Protein AF-A0ABC9VFI8-F1 (afdb_monomer)

InterPro domains:
  IPR013830 SGNH hydrolase-type esterase domain [PF13472] (9-137)
  IPR036514 SGNH hydrolase superfamily [G3DSA:3.40.50.1110] (2-140)

pLDDT: mean 89.26, std 15.14, range [36.94, 98.5]

Mean predicted aligned error: 5.69 Å

Organism: NCBI:txid1295642

Solvent-accessible surface area (backbone atoms only — not comparable to full-atom values): 7826 Å² total; per-residue (Å²): 129,87,81,73,42,26,35,39,32,37,29,14,31,60,39,53,22,65,90,36,96,41,72,68,64,6,63,50,44,43,53,47,62,75,66,54,86,56,88,86,39,46,78,47,78,56,28,36,69,83,37,30,36,66,56,51,44,57,55,60,69,39,65,70,54,42,60,52,47,51,66,32,43,34,35,40,38,33,58,39,58,44,50,52,50,52,42,57,76,66,65,51,52,74,68,53,47,52,50,50,53,52,50,48,51,51,34,50,51,50,43,52,48,54,47,40,73,56,26,76,81,41,46,76,44,81,43,72,68,76,77,90,66,67,92,80,68,71,92,120

Sequence (140 aa):
MENRVFYIALGDSLTAGVGASTHERSFAASFFQSIKQTKECQYMNFGKPGRSSGELLQFLTDSEIRDLLKRATHITITIGRIDLIRAYQNNVNLLGYISTIQTLKQNLTHILHNITETNPNTHIFLMGLYNPGTPDHKLS

Structure (mmCIF, N/CA/C/O backbone):
data_AF-A0ABC9VFI8-F1
#
_entry.id   AF-A0ABC9VFI8-F1
#
loop_
_atom_site.group_PDB
_atom_site.id
_atom_site.type_symbol
_atom_site.label_atom_id
_atom_site.label_alt_id
_atom_site.label_comp_id
_atom_site.label_asym_id
_atom_site.label_entity_id
_atom_site.label_seq_id
_atom_site.pdbx_PDB_ins_code
_atom_site.Cartn_x
_atom_site.Cartn_y
_atom_site.Cartn_z
_atom_site.occupancy
_atom_site.B_iso_or_equiv
_atom_site.auth_seq_id
_atom_site.auth_comp_id
_atom_site.auth_asym_id
_atom_site.auth_atom_id
_atom_site.pdbx_PDB_model_num
ATOM 1 N N . MET A 1 1 ? -7.482 3.075 27.627 1.00 44.47 1 MET A N 1
ATOM 2 C CA . MET A 1 1 ? -8.306 3.192 26.407 1.00 44.47 1 MET A CA 1
ATOM 3 C C . MET A 1 1 ? -7.830 2.115 25.455 1.00 44.47 1 MET A C 1
ATOM 5 O O . MET A 1 1 ? -6.658 2.137 25.108 1.00 44.47 1 MET A O 1
ATOM 9 N N . GLU A 1 2 ? -8.670 1.137 25.122 1.00 52.84 2 GLU A N 1
ATOM 10 C CA . GLU A 1 2 ? -8.337 0.158 24.079 1.00 52.84 2 GLU A CA 1
ATOM 11 C C . GLU A 1 2 ? -8.192 0.901 22.751 1.00 52.84 2 GLU A C 1
ATOM 13 O O . GLU A 1 2 ? -9.112 1.603 22.320 1.00 52.84 2 GLU A O 1
ATOM 18 N N . ASN A 1 3 ? -7.017 0.812 22.132 1.00 69.06 3 ASN A N 1
ATOM 19 C CA . ASN A 1 3 ? -6.729 1.556 20.916 1.00 69.06 3 ASN A CA 1
ATOM 20 C C . ASN A 1 3 ? -7.327 0.776 19.738 1.00 69.06 3 ASN A C 1
ATOM 22 O O . ASN A 1 3 ? -6.722 -0.164 19.227 1.00 69.06 3 ASN A O 1
ATOM 26 N N . ARG A 1 4 ? -8.566 1.109 19.355 1.00 88.19 4 ARG A N 1
ATOM 27 C CA . ARG A 1 4 ? -9.282 0.408 18.279 1.00 88.19 4 ARG A CA 1
ATOM 28 C C . ARG A 1 4 ? -8.496 0.520 16.973 1.00 88.19 4 ARG A C 1
ATOM 30 O O . ARG A 1 4 ? -8.294 1.614 16.449 1.00 88.19 4 ARG A O 1
ATOM 37 N N . VAL A 1 5 ? -8.056 -0.615 16.438 1.00 95.75 5 VAL A N 1
ATOM 38 C CA . VAL A 1 5 ? -7.320 -0.656 15.172 1.00 95.75 5 VAL A CA 1
ATOM 39 C C . VAL A 1 5 ? -8.298 -0.547 14.009 1.00 95.75 5 VAL A C 1
ATOM 41 O O . VAL A 1 5 ? -9.207 -1.364 13.886 1.00 95.75 5 VAL A O 1
ATOM 44 N N . PHE A 1 6 ? -8.074 0.417 13.120 1.00 97.50 6 PHE A N 1
ATOM 45 C CA . PHE A 1 6 ? -8.594 0.375 11.762 1.00 97.50 6 PHE A CA 1
ATOM 46 C C . PHE A 1 6 ? -7.407 0.388 10.806 1.00 97.50 6 PHE A C 1
ATOM 48 O O . PHE A 1 6 ? -6.726 1.401 10.642 1.00 97.50 6 PHE A O 1
ATOM 55 N N . TYR A 1 7 ? -7.125 -0.775 10.233 1.00 98.19 7 TYR A N 1
ATOM 56 C CA . TYR A 1 7 ? -5.968 -0.999 9.387 1.00 98.19 7 TYR A CA 1
ATOM 57 C C . TYR A 1 7 ? -6.360 -1.001 7.909 1.00 98.19 7 TYR A C 1
ATOM 59 O O . TYR A 1 7 ? -7.257 -1.733 7.488 1.00 98.19 7 TYR A O 1
ATOM 67 N N . ILE A 1 8 ? -5.651 -0.204 7.115 1.00 98.50 8 ILE A N 1
ATOM 68 C CA . ILE A 1 8 ? -5.795 -0.156 5.663 1.00 98.50 8 ILE A CA 1
ATOM 69 C C . ILE A 1 8 ? -4.495 -0.634 5.007 1.00 98.50 8 ILE A C 1
ATOM 71 O O . ILE A 1 8 ? -3.431 -0.054 5.207 1.00 98.50 8 ILE A O 1
ATOM 75 N N . ALA A 1 9 ? -4.576 -1.676 4.185 1.00 98.19 9 ALA A N 1
ATOM 76 C CA . ALA A 1 9 ? -3.445 -2.143 3.392 1.00 98.19 9 ALA A CA 1
ATOM 77 C C . ALA A 1 9 ? -3.550 -1.609 1.959 1.00 98.19 9 ALA A C 1
ATOM 79 O O . ALA A 1 9 ? -4.506 -1.919 1.249 1.00 98.19 9 ALA A O 1
ATOM 80 N N . LEU A 1 10 ? -2.565 -0.830 1.517 1.00 98.00 10 LEU A N 1
ATOM 81 C CA . LEU A 1 10 ? -2.470 -0.278 0.165 1.00 98.00 10 LEU A CA 1
ATOM 82 C C . LEU A 1 10 ? -1.357 -0.993 -0.601 1.00 98.00 10 LEU A C 1
ATOM 84 O O . LEU A 1 10 ? -0.302 -1.299 -0.042 1.00 98.00 10 LEU A O 1
ATOM 88 N N . GLY A 1 11 ? -1.557 -1.261 -1.890 1.00 95.31 11 GLY A N 1
ATOM 89 C CA . GLY A 1 11 ? -0.435 -1.700 -2.715 1.00 95.31 11 GLY A CA 1
ATOM 90 C C . GLY A 1 11 ? -0.763 -2.554 -3.923 1.00 95.31 11 GLY A C 1
ATOM 91 O O . GLY A 1 11 ? -1.845 -2.457 -4.516 1.00 95.31 11 GLY A O 1
ATOM 92 N N . ASP A 1 12 ? 0.221 -3.368 -4.287 1.00 93.00 12 ASP A N 1
ATOM 93 C CA . ASP A 1 12 ? 0.211 -4.233 -5.458 1.00 93.00 12 ASP A CA 1
ATOM 94 C C . ASP A 1 12 ? -0.269 -5.665 -5.134 1.00 93.00 12 ASP A C 1
ATOM 96 O O . ASP A 1 12 ? -1.166 -5.874 -4.309 1.00 93.00 12 ASP A O 1
ATOM 100 N N . SER A 1 13 ? 0.286 -6.669 -5.818 1.00 93.00 13 SER A N 1
ATOM 101 C CA . SER A 1 13 ? -0.075 -8.068 -5.615 1.00 93.00 13 SER A CA 1
ATOM 102 C C . SER A 1 13 ? 0.334 -8.608 -4.243 1.00 93.00 13 SER A C 1
ATOM 104 O O . SER A 1 13 ? -0.324 -9.530 -3.767 1.00 93.00 13 SER A O 1
ATOM 106 N N . LEU A 1 14 ? 1.403 -8.091 -3.621 1.00 91.31 14 LEU A N 1
ATOM 107 C CA . LEU A 1 14 ? 1.824 -8.541 -2.291 1.00 91.31 14 LEU A CA 1
ATOM 108 C C . LEU A 1 14 ? 0.762 -8.163 -1.260 1.00 91.31 14 LEU A C 1
ATOM 110 O O . LEU A 1 14 ? 0.314 -9.015 -0.494 1.00 91.31 14 LEU A O 1
ATOM 114 N N . THR A 1 15 ? 0.292 -6.913 -1.308 1.00 94.81 15 THR A N 1
ATOM 115 C CA . THR A 1 15 ? -0.857 -6.482 -0.508 1.00 94.81 15 THR A CA 1
ATOM 116 C C . THR A 1 15 ? -2.092 -7.318 -0.841 1.00 94.81 15 THR A C 1
ATOM 118 O O . THR A 1 15 ? -2.767 -7.759 0.081 1.00 94.81 15 THR A O 1
ATOM 121 N N . ALA A 1 16 ? -2.355 -7.621 -2.118 1.00 94.69 16 ALA A N 1
ATOM 122 C CA . ALA A 1 16 ? -3.503 -8.445 -2.521 1.00 94.69 16 ALA A CA 1
ATOM 123 C C . AL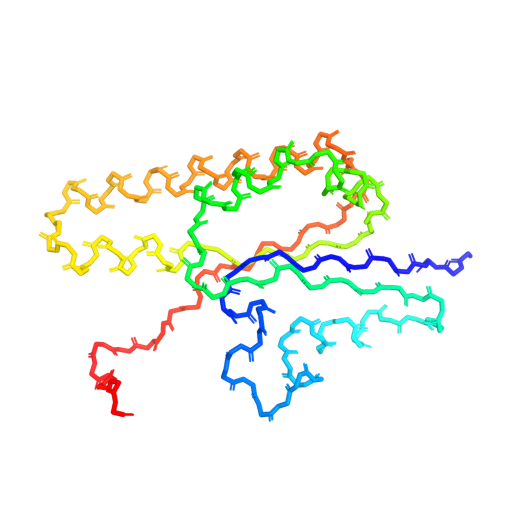A A 1 16 ? -3.430 -9.912 -2.039 1.00 94.69 16 ALA A C 1
ATOM 125 O O . ALA A 1 16 ? -4.421 -10.632 -2.128 1.00 94.69 16 ALA A O 1
ATOM 126 N N . GLY A 1 17 ? -2.274 -10.366 -1.541 1.00 93.25 17 GLY A N 1
ATOM 127 C CA . GLY A 1 17 ? -2.067 -11.732 -1.060 1.00 93.25 17 GLY A CA 1
ATOM 128 C C . GLY A 1 17 ? -1.693 -12.743 -2.145 1.00 93.25 17 GLY A C 1
ATOM 129 O O . GLY A 1 17 ? -1.790 -13.946 -1.911 1.00 93.25 17 GLY A O 1
ATOM 130 N N . VAL A 1 18 ? -1.249 -12.293 -3.322 1.00 90.69 18 VAL A N 1
ATOM 131 C CA . VAL A 1 18 ? -0.769 -13.198 -4.379 1.00 90.69 18 VAL A CA 1
ATOM 132 C C . VAL A 1 18 ? 0.468 -13.953 -3.892 1.00 90.69 18 VAL A C 1
ATOM 134 O O . VAL A 1 18 ? 1.429 -13.339 -3.431 1.00 90.69 18 VAL A O 1
ATOM 137 N N . GLY A 1 19 ? 0.440 -15.282 -4.017 1.00 86.06 19 GLY A N 1
ATOM 138 C CA . GLY A 1 19 ? 1.495 -16.183 -3.540 1.00 86.06 19 GLY A CA 1
ATOM 139 C C . GLY A 1 19 ? 1.288 -16.700 -2.111 1.00 86.06 19 GLY A C 1
ATOM 140 O O . GLY A 1 19 ? 2.017 -17.590 -1.680 1.00 86.06 19 GLY A O 1
ATOM 141 N N . ALA A 1 20 ? 0.288 -16.200 -1.377 1.00 90.56 20 ALA A N 1
ATOM 142 C CA . ALA A 1 20 ? -0.098 -16.781 -0.097 1.00 90.56 20 ALA A CA 1
ATOM 143 C C . ALA A 1 20 ? -0.920 -18.064 -0.303 1.00 90.56 20 ALA A C 1
ATOM 145 O O . ALA A 1 20 ? -1.730 -18.155 -1.222 1.00 90.56 20 ALA A O 1
ATOM 146 N N . SER A 1 21 ? -0.742 -19.046 0.586 1.00 87.88 21 SER A N 1
ATOM 147 C CA . SER A 1 21 ? -1.518 -20.299 0.546 1.00 87.88 21 SER A CA 1
ATOM 148 C C . SER A 1 21 ? -3.004 -20.092 0.853 1.00 87.88 21 SER A C 1
ATOM 150 O O . SER A 1 21 ? -3.836 -20.841 0.352 1.00 87.88 21 SER A O 1
ATOM 152 N N . THR A 1 22 ? -3.341 -19.076 1.654 1.00 89.75 22 THR A N 1
ATOM 153 C CA . THR A 1 22 ? -4.717 -18.629 1.920 1.00 89.75 22 THR A CA 1
ATOM 154 C C . THR A 1 22 ? -4.747 -17.112 2.117 1.00 89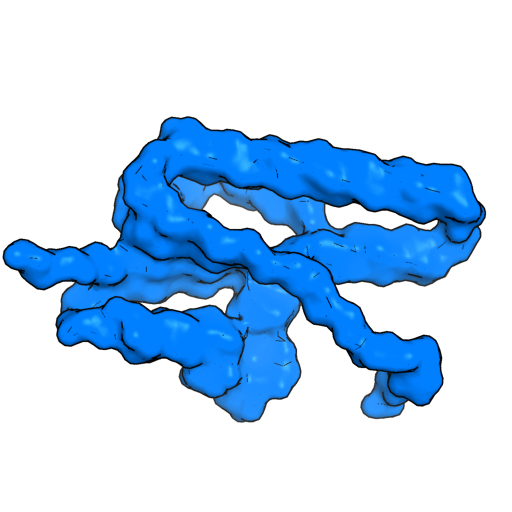.75 22 THR A C 1
ATOM 156 O O . THR A 1 22 ? -3.702 -16.489 2.333 1.00 89.75 22 THR A O 1
ATOM 159 N N . HIS A 1 23 ? -5.938 -16.506 2.092 1.00 86.00 23 HIS A N 1
ATOM 160 C CA . HIS A 1 23 ? -6.097 -15.073 2.352 1.00 86.00 23 HIS A CA 1
ATOM 161 C C . HIS A 1 23 ? -5.603 -14.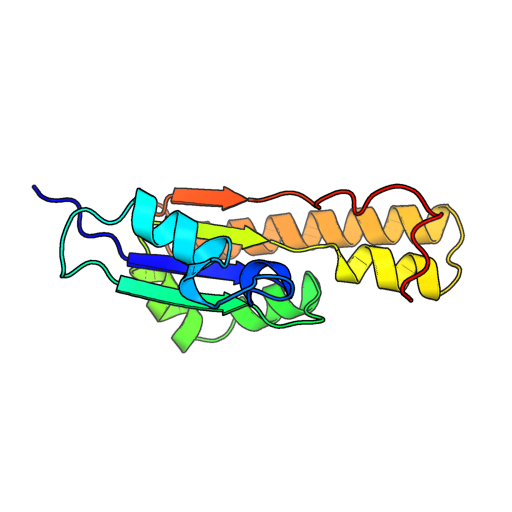679 3.754 1.00 86.00 23 HIS A C 1
ATOM 163 O O . HIS A 1 23 ? -4.907 -13.678 3.908 1.00 86.00 23 HIS A O 1
ATOM 169 N N . GLU A 1 24 ? -5.891 -15.488 4.774 1.00 89.69 24 GLU A N 1
ATOM 170 C CA . GLU A 1 24 ? -5.492 -15.263 6.172 1.00 89.69 24 GLU A CA 1
ATOM 171 C C . GLU A 1 24 ? -3.975 -15.324 6.356 1.00 89.69 24 GLU A C 1
ATOM 173 O O . GLU A 1 24 ? -3.421 -14.660 7.230 1.00 89.69 24 GLU A O 1
ATOM 178 N N . ARG A 1 25 ? -3.297 -16.095 5.501 1.00 90.88 25 ARG A N 1
ATOM 179 C CA . ARG A 1 25 ? -1.837 -16.213 5.467 1.00 90.88 25 ARG A CA 1
ATOM 180 C C . ARG A 1 25 ? -1.170 -15.156 4.590 1.00 90.88 25 ARG A C 1
ATOM 182 O O . ARG A 1 25 ? 0.053 -15.148 4.484 1.00 90.88 25 ARG A O 1
ATOM 189 N N . SER A 1 26 ? -1.940 -14.267 3.959 1.00 94.19 26 SER A N 1
ATOM 190 C CA . SER A 1 26 ? -1.366 -13.108 3.278 1.00 94.19 26 SER A CA 1
ATOM 191 C C . SER A 1 26 ? -0.660 -12.203 4.281 1.00 94.19 26 SER A C 1
ATOM 193 O O . SER A 1 26 ? -1.069 -12.102 5.442 1.00 94.19 26 SER A O 1
ATOM 195 N N . PHE A 1 27 ? 0.381 -11.508 3.818 1.00 93.62 27 PHE A N 1
ATOM 196 C CA . PHE A 1 27 ? 1.120 -10.553 4.638 1.00 93.62 27 PHE A CA 1
ATOM 197 C C . PHE A 1 27 ? 0.173 -9.559 5.334 1.00 93.62 27 PHE A C 1
ATOM 199 O O . PHE A 1 27 ? 0.240 -9.388 6.549 1.00 93.62 27 PHE A O 1
ATOM 206 N N . ALA A 1 28 ? -0.748 -8.948 4.581 1.00 96.00 28 ALA A N 1
ATOM 207 C CA . ALA A 1 28 ? -1.633 -7.929 5.125 1.00 96.00 28 ALA A CA 1
ATOM 208 C C . ALA A 1 28 ? -2.594 -8.503 6.180 1.00 96.00 28 ALA A C 1
ATOM 210 O O . ALA A 1 28 ? -2.748 -7.907 7.244 1.00 96.00 28 ALA A O 1
ATOM 211 N N . ALA A 1 29 ? -3.181 -9.681 5.946 1.00 96.62 29 ALA A N 1
ATOM 212 C CA . ALA A 1 29 ? -4.040 -10.322 6.940 1.00 96.62 29 ALA A CA 1
ATOM 213 C C . ALA A 1 29 ? -3.250 -10.744 8.190 1.00 96.62 29 ALA A C 1
ATOM 215 O O . ALA A 1 29 ? -3.706 -10.519 9.307 1.00 96.62 29 ALA A O 1
ATOM 216 N N . SER A 1 30 ? -2.043 -11.284 8.016 1.00 96.06 30 SER A N 1
ATOM 217 C CA . SER A 1 30 ? -1.168 -11.681 9.126 1.00 96.06 30 SER A CA 1
ATOM 218 C C . SER A 1 30 ? -0.725 -10.482 9.968 1.00 96.06 30 SER A C 1
ATOM 220 O O . SER A 1 30 ? -0.754 -10.552 11.195 1.00 96.06 30 SER A O 1
ATOM 222 N N . PHE A 1 31 ? -0.393 -9.356 9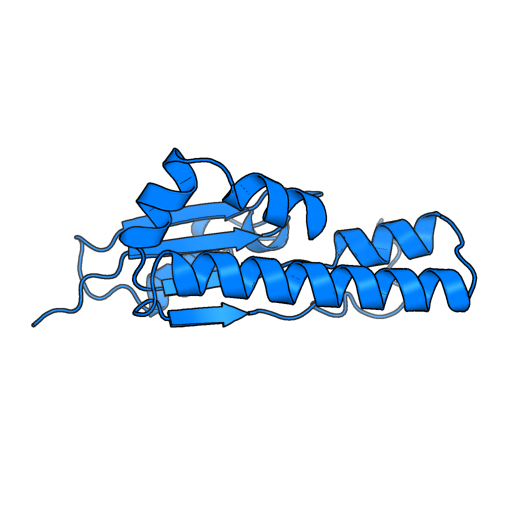.327 1.00 96.06 31 PHE A N 1
ATOM 223 C CA . PHE A 1 31 ? -0.098 -8.101 10.018 1.00 96.06 31 PHE A CA 1
ATOM 224 C C . PHE A 1 31 ? -1.308 -7.592 10.803 1.00 96.06 31 PHE A C 1
ATOM 226 O O . PHE A 1 31 ? -1.168 -7.174 11.944 1.00 96.06 31 PHE A O 1
ATOM 233 N N . PHE A 1 32 ? -2.516 -7.679 10.239 1.00 97.06 32 PHE A N 1
ATOM 234 C CA . PHE A 1 32 ? -3.721 -7.320 10.982 1.00 97.06 32 PHE A CA 1
ATOM 235 C C . PHE A 1 32 ? -3.905 -8.183 12.234 1.00 97.06 32 PHE A C 1
ATOM 237 O O . PHE A 1 32 ? -4.181 -7.646 13.303 1.00 97.06 32 PHE A O 1
ATOM 244 N N . GLN A 1 33 ? -3.729 -9.504 12.123 1.00 95.75 33 GLN A N 1
ATOM 245 C CA . GLN A 1 33 ? -3.875 -10.407 13.269 1.00 95.75 33 GLN A CA 1
ATOM 246 C C . GLN A 1 33 ? -2.862 -10.115 14.380 1.00 95.75 33 GLN A C 1
ATOM 248 O O . GLN A 1 33 ? -3.201 -10.283 15.547 1.00 95.75 33 GLN A O 1
ATOM 253 N N . SER A 1 34 ? -1.651 -9.653 14.051 1.00 94.94 34 SER A N 1
ATOM 254 C CA . SER A 1 34 ? -0.639 -9.337 15.066 1.00 94.94 34 SER A CA 1
ATOM 255 C C . SER A 1 34 ? -0.910 -8.034 15.821 1.00 94.94 34 SER A C 1
ATOM 257 O O . SER A 1 34 ? -0.503 -7.912 16.974 1.00 94.94 34 SER A O 1
ATOM 259 N N . ILE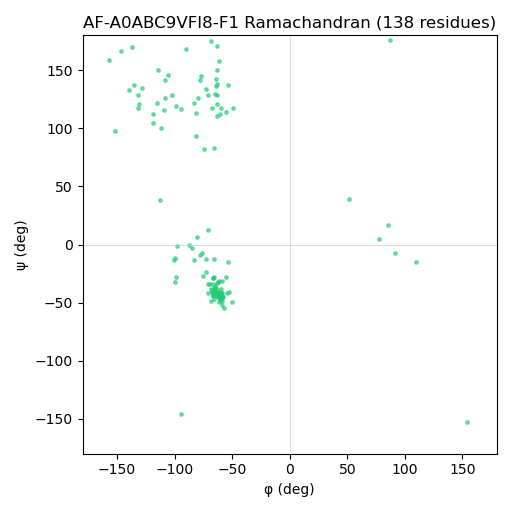 A 1 35 ? -1.603 -7.072 15.204 1.00 94.62 35 ILE A N 1
ATOM 260 C CA . ILE A 1 35 ? -1.937 -5.782 15.835 1.00 94.62 35 ILE A CA 1
ATOM 261 C C . ILE A 1 35 ? -3.368 -5.727 16.381 1.00 94.62 35 ILE A C 1
ATOM 263 O O . ILE A 1 35 ? -3.718 -4.794 17.104 1.00 94.62 35 ILE A O 1
ATOM 267 N N . LYS A 1 36 ? -4.218 -6.698 16.034 1.00 93.31 36 LYS A N 1
ATOM 268 C CA . LYS A 1 36 ? -5.609 -6.766 16.483 1.00 93.31 36 LYS A CA 1
ATOM 269 C C . LYS A 1 36 ? -5.670 -7.039 17.985 1.00 93.31 36 LYS A C 1
ATOM 271 O O . LYS A 1 36 ? -5.281 -8.104 18.449 1.00 93.31 36 LYS A O 1
ATOM 276 N N . GLN A 1 37 ? -6.240 -6.094 18.728 1.00 90.31 37 GLN A N 1
ATOM 277 C CA . GLN A 1 37 ? -6.403 -6.203 20.183 1.00 90.31 37 GLN A CA 1
ATOM 278 C C . GLN A 1 37 ? -7.815 -6.638 20.585 1.00 90.31 37 GLN A C 1
ATOM 280 O O . GLN A 1 37 ? -7.993 -7.339 21.576 1.00 90.31 37 GLN A O 1
ATOM 285 N N . THR A 1 38 ? -8.824 -6.240 19.806 1.00 91.00 38 THR A N 1
ATOM 286 C CA . THR A 1 38 ? -10.239 -6.467 20.130 1.00 91.00 38 THR A CA 1
ATOM 287 C C . THR A 1 38 ? -11.027 -6.929 18.903 1.00 91.00 38 THR A C 1
ATOM 289 O O . THR A 1 38 ? -10.530 -6.910 17.771 1.00 91.00 38 THR A O 1
ATOM 292 N N . LYS A 1 39 ? -12.277 -7.366 19.095 1.00 89.31 39 LYS A N 1
ATOM 293 C CA . LYS A 1 39 ? -13.136 -7.840 17.993 1.00 89.31 39 LYS A CA 1
ATOM 294 C C . LYS A 1 39 ? -13.633 -6.705 17.095 1.00 89.31 39 LYS A C 1
ATOM 296 O O . LYS A 1 39 ? -13.913 -6.957 15.930 1.00 89.31 39 LYS A O 1
ATOM 301 N N . GLU A 1 40 ? -13.687 -5.486 17.618 1.00 91.94 40 GLU A N 1
ATOM 302 C CA . GLU A 1 40 ? -14.143 -4.264 16.947 1.00 91.94 40 GLU A CA 1
ATOM 303 C C . GLU A 1 40 ? -13.093 -3.686 15.990 1.00 91.94 40 GLU A C 1
ATOM 305 O O . GLU A 1 40 ? -13.392 -2.756 15.244 1.00 91.94 40 GLU A O 1
ATOM 310 N N . CYS A 1 41 ? -11.864 -4.212 16.009 1.00 95.69 41 CYS A N 1
ATOM 311 C CA . CYS A 1 41 ? -10.827 -3.806 15.072 1.00 95.69 41 CYS A CA 1
ATOM 312 C C . CYS A 1 41 ? -11.234 -4.153 13.630 1.00 95.69 41 CYS A C 1
ATOM 314 O O . CYS A 1 41 ? -11.728 -5.249 13.357 1.00 95.69 41 CYS A O 1
ATOM 316 N N . GLN A 1 42 ? -10.980 -3.232 12.704 1.00 96.81 42 GLN A N 1
ATOM 317 C CA . GLN A 1 42 ? -11.355 -3.3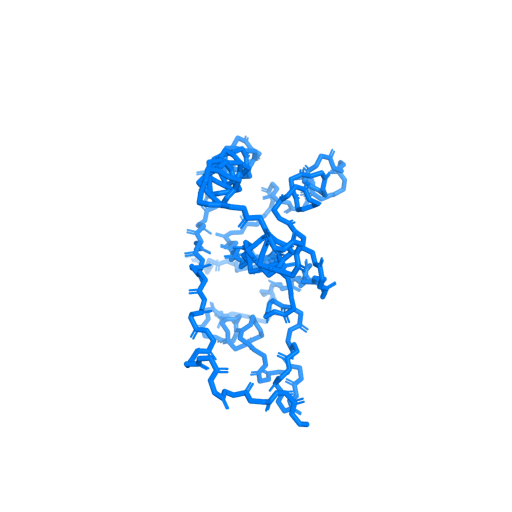35 11.296 1.00 96.81 42 GLN A CA 1
ATOM 318 C C . GLN A 1 42 ? -10.120 -3.413 10.402 1.00 96.81 42 GLN A C 1
ATOM 320 O O . GLN A 1 42 ? -9.069 -2.848 10.709 1.00 96.81 42 GLN A O 1
ATOM 325 N N . TYR A 1 43 ? -10.272 -4.092 9.270 1.00 96.56 43 TYR A N 1
ATOM 326 C CA . TYR A 1 43 ? -9.230 -4.258 8.269 1.00 96.56 43 TYR A CA 1
ATOM 327 C C . TYR A 1 43 ? -9.828 -4.142 6.871 1.00 96.56 43 TYR A C 1
ATOM 329 O O . TYR A 1 43 ? -10.850 -4.762 6.581 1.00 96.56 43 TYR A O 1
ATOM 337 N N . MET A 1 44 ? -9.180 -3.356 6.012 1.00 98.06 44 MET A N 1
ATOM 338 C CA . MET A 1 44 ? -9.496 -3.271 4.590 1.00 98.06 44 MET A CA 1
ATOM 339 C C . MET A 1 44 ? -8.241 -3.479 3.750 1.00 98.06 44 MET A C 1
ATOM 341 O O . MET A 1 44 ? -7.185 -2.900 4.015 1.00 98.06 44 MET A O 1
ATOM 345 N N . ASN A 1 45 ? -8.376 -4.302 2.714 1.00 97.94 45 ASN A N 1
ATOM 346 C CA . ASN A 1 45 ? -7.312 -4.599 1.771 1.00 97.94 45 ASN A CA 1
ATOM 347 C C . ASN A 1 45 ? -7.619 -3.945 0.425 1.00 97.94 45 ASN A C 1
ATOM 349 O O . ASN A 1 45 ? -8.577 -4.314 -0.250 1.00 97.94 45 ASN A O 1
ATOM 353 N N . PHE A 1 46 ? -6.776 -3.001 0.029 1.00 98.06 46 PHE A N 1
ATOM 354 C CA . PHE A 1 46 ? -6.809 -2.360 -1.278 1.00 98.06 46 PHE A CA 1
ATOM 355 C C . PHE A 1 46 ? -5.581 -2.740 -2.099 1.00 98.06 46 PHE A C 1
ATOM 357 O O . PHE A 1 46 ? -5.028 -1.908 -2.811 1.00 98.06 46 PHE A O 1
ATOM 364 N N . GLY A 1 47 ? -5.123 -3.985 -2.016 1.00 96.19 47 GLY A N 1
ATOM 365 C CA . GLY A 1 47 ? -4.130 -4.544 -2.922 1.00 96.19 47 GLY A CA 1
ATOM 366 C C . GLY A 1 47 ? -4.737 -4.815 -4.294 1.00 96.19 47 GLY A C 1
ATOM 367 O O . GLY A 1 47 ? -5.821 -5.384 -4.399 1.00 96.19 47 GLY A O 1
ATOM 368 N N . LYS A 1 48 ? -4.040 -4.424 -5.362 1.00 96.31 48 LYS A N 1
ATOM 369 C CA . LYS A 1 48 ? -4.436 -4.738 -6.743 1.00 96.31 48 LYS A CA 1
ATOM 370 C C . LYS A 1 48 ? -3.228 -5.289 -7.493 1.00 96.31 48 LYS A C 1
ATOM 372 O O . LYS A 1 48 ? -2.244 -4.565 -7.665 1.00 96.31 48 LYS A O 1
ATOM 377 N N . PRO A 1 49 ? -3.269 -6.548 -7.959 1.00 93.50 49 PRO A N 1
ATOM 378 C CA . PRO A 1 49 ? -2.210 -7.095 -8.794 1.00 93.50 49 PRO A CA 1
ATOM 379 C C . PRO A 1 49 ? -1.948 -6.207 -10.013 1.00 93.50 49 PRO A C 1
ATOM 381 O O . PRO A 1 49 ? -2.880 -5.698 -10.633 1.00 93.50 49 PRO A O 1
ATOM 384 N N . GLY A 1 50 ? -0.673 -6.000 -10.340 1.00 92.12 50 GLY A N 1
ATOM 385 C CA . GLY A 1 50 ? -0.283 -5.162 -11.473 1.00 92.12 50 GLY A CA 1
ATOM 386 C C . GLY A 1 50 ? -0.363 -3.652 -11.228 1.00 92.12 50 GLY A C 1
ATOM 387 O O . GLY A 1 50 ? -0.087 -2.911 -12.167 1.00 92.12 50 GLY A O 1
ATOM 388 N N . ARG A 1 51 ? -0.685 -3.196 -10.005 1.00 95.06 51 ARG A N 1
ATOM 389 C CA . ARG A 1 51 ? -0.726 -1.766 -9.678 1.00 95.06 51 ARG A CA 1
ATOM 390 C C . ARG A 1 51 ? 0.674 -1.141 -9.619 1.00 95.06 51 ARG A C 1
ATOM 392 O O . ARG A 1 51 ? 1.540 -1.645 -8.904 1.00 95.06 51 ARG A O 1
ATOM 399 N N . SER A 1 52 ? 0.875 -0.033 -10.330 1.00 95.50 52 SER A N 1
ATOM 400 C CA . SER A 1 52 ? 2.076 0.814 -10.260 1.00 95.50 52 SER A CA 1
ATOM 401 C C . SER A 1 52 ? 1.961 1.929 -9.215 1.00 95.50 52 SER A C 1
ATOM 403 O O . SER A 1 52 ? 0.876 2.225 -8.705 1.00 95.50 52 SER A O 1
ATOM 405 N N . SER A 1 53 ? 3.077 2.597 -8.917 1.00 96.50 53 SER A N 1
ATOM 406 C CA . SER A 1 53 ? 3.088 3.762 -8.024 1.00 96.50 53 SER A CA 1
ATOM 407 C C . SER A 1 53 ? 2.201 4.907 -8.521 1.00 96.50 53 SER A C 1
ATOM 409 O O . SER A 1 53 ? 1.487 5.508 -7.722 1.00 96.50 53 SER A O 1
ATOM 411 N N . GLY A 1 54 ? 2.165 5.153 -9.833 1.00 97.44 54 GLY A N 1
ATOM 412 C CA . GLY A 1 54 ? 1.288 6.165 -10.430 1.00 97.44 54 GLY A CA 1
ATOM 413 C C . GLY A 1 54 ? -0.198 5.816 -10.296 1.00 97.44 54 GLY A C 1
ATOM 414 O O . GLY A 1 54 ? -1.010 6.670 -9.951 1.00 97.44 54 GLY A O 1
ATOM 415 N N . GLU A 1 55 ? -0.560 4.546 -10.488 1.00 98.00 55 GLU A N 1
ATOM 416 C CA . GLU A 1 55 ? -1.946 4.084 -10.332 1.00 98.00 55 GLU A CA 1
ATOM 417 C C . GLU A 1 55 ? -2.398 4.105 -8.865 1.00 98.00 55 GLU A C 1
ATOM 419 O O . GLU A 1 55 ? -3.564 4.379 -8.584 1.00 98.00 55 GLU A O 1
ATOM 424 N N . LEU A 1 56 ? -1.494 3.834 -7.914 1.00 97.81 56 LEU A N 1
ATOM 425 C CA . LEU A 1 56 ? -1.791 4.012 -6.491 1.00 97.81 56 LEU A CA 1
ATOM 426 C C . LEU A 1 56 ? -1.981 5.491 -6.147 1.00 97.81 56 LEU A C 1
ATOM 428 O O . LEU A 1 56 ? -2.919 5.824 -5.431 1.00 97.81 56 LEU A O 1
ATOM 432 N N . LEU A 1 57 ? -1.134 6.376 -6.674 1.00 97.50 57 LEU A N 1
ATOM 433 C CA . LEU A 1 57 ? -1.280 7.814 -6.467 1.00 97.50 57 LEU A CA 1
ATOM 434 C C . LEU A 1 57 ? -2.639 8.316 -6.976 1.00 97.50 57 LEU A C 1
ATOM 436 O O . LEU A 1 57 ? -3.322 9.039 -6.256 1.00 97.50 57 LEU A O 1
ATOM 440 N N . GLN A 1 58 ? -3.062 7.881 -8.167 1.00 98.00 58 GLN A N 1
ATOM 441 C CA . GLN A 1 58 ? -4.383 8.203 -8.709 1.00 98.00 58 GLN A CA 1
ATOM 442 C C . GLN A 1 58 ? -5.515 7.623 -7.853 1.00 98.00 58 GLN A C 1
ATOM 444 O O . GLN A 1 58 ? -6.507 8.294 -7.610 1.00 98.00 58 GLN A O 1
ATOM 449 N N . PHE A 1 59 ? -5.374 6.395 -7.355 1.00 97.75 59 PHE A N 1
ATOM 450 C CA . PHE A 1 59 ? -6.373 5.782 -6.477 1.00 97.75 59 PHE A CA 1
ATOM 451 C C . PHE A 1 59 ? -6.618 6.588 -5.189 1.00 97.75 59 PHE A C 1
ATOM 453 O O . PHE A 1 59 ? -7.734 6.612 -4.682 1.00 97.75 59 PHE A O 1
ATOM 460 N N . LEU A 1 60 ? -5.601 7.283 -4.673 1.00 97.25 60 LEU A N 1
ATOM 461 C CA . LEU A 1 60 ? -5.713 8.101 -3.460 1.00 97.25 60 LEU A CA 1
ATOM 462 C C . LEU A 1 60 ? -6.437 9.441 -3.669 1.00 97.25 60 LEU A C 1
ATOM 464 O O . LEU A 1 60 ? -6.691 10.137 -2.686 1.00 97.25 60 LEU A O 1
ATOM 468 N N . THR A 1 61 ? -6.757 9.826 -4.909 1.00 95.69 61 THR A N 1
ATOM 469 C CA . THR A 1 61 ? -7.535 11.048 -5.179 1.00 95.69 61 THR A CA 1
ATOM 470 C C . THR A 1 61 ? -9.042 10.829 -5.050 1.00 95.69 61 THR A C 1
ATOM 472 O O . THR A 1 61 ? -9.788 11.802 -4.957 1.00 95.69 61 THR A O 1
ATOM 475 N N . ASP A 1 62 ? -9.485 9.571 -4.999 1.00 97.50 62 ASP A N 1
ATOM 476 C CA . ASP A 1 62 ? -10.883 9.194 -4.815 1.00 97.50 62 ASP A CA 1
ATOM 477 C C . ASP A 1 62 ? -11.401 9.630 -3.432 1.00 97.50 62 ASP A C 1
ATOM 479 O O . ASP A 1 62 ? -10.778 9.369 -2.397 1.00 97.50 62 ASP A O 1
ATOM 483 N N . SER A 1 63 ? -12.549 10.311 -3.404 1.00 96.81 63 SER A N 1
ATOM 484 C CA . SER A 1 63 ? -13.117 10.871 -2.175 1.00 96.81 63 SER A CA 1
ATOM 485 C C . SER A 1 63 ? -13.482 9.811 -1.139 1.00 96.81 63 SER A C 1
ATOM 487 O O . SER A 1 63 ? -13.249 10.034 0.050 1.00 96.81 63 SER A O 1
ATOM 489 N N . GLU A 1 64 ? -13.999 8.658 -1.564 1.00 97.06 64 GLU A N 1
ATOM 490 C CA . GLU A 1 64 ? -14.370 7.574 -0.651 1.00 97.06 64 GLU A CA 1
ATOM 491 C C . GLU A 1 64 ? -13.121 6.981 0.001 1.00 97.06 64 GLU A C 1
ATOM 493 O O . GLU A 1 64 ? -13.082 6.752 1.212 1.00 97.06 64 GLU A O 1
ATOM 498 N N . ILE A 1 65 ? -12.050 6.814 -0.781 1.00 97.62 65 ILE A N 1
ATOM 499 C CA . ILE A 1 65 ? -10.758 6.350 -0.268 1.00 97.62 65 ILE A CA 1
ATOM 500 C C . ILE A 1 65 ? -10.191 7.348 0.737 1.00 97.62 65 ILE A C 1
ATOM 502 O O . ILE A 1 65 ? -9.752 6.949 1.818 1.00 97.62 65 ILE A O 1
ATOM 506 N N . ARG A 1 66 ? -10.247 8.648 0.440 1.00 96.88 66 ARG A N 1
ATOM 507 C CA . ARG A 1 66 ? -9.803 9.682 1.384 1.00 96.88 66 ARG A CA 1
ATOM 508 C C . ARG A 1 66 ? -10.595 9.655 2.687 1.00 96.88 66 ARG A C 1
ATOM 510 O O . ARG A 1 66 ? -9.995 9.781 3.753 1.00 96.88 66 ARG A O 1
ATOM 517 N N . ASP A 1 67 ? -11.907 9.448 2.634 1.00 97.62 67 ASP A N 1
ATOM 518 C CA . ASP A 1 67 ? -12.742 9.358 3.835 1.00 97.62 67 ASP A CA 1
ATOM 519 C C . ASP A 1 67 ? -12.431 8.125 4.692 1.00 97.62 67 ASP A C 1
ATOM 521 O O . ASP A 1 67 ? -12.444 8.204 5.924 1.00 97.62 67 ASP A O 1
ATOM 525 N N . LEU A 1 68 ? -12.064 7.004 4.070 1.00 97.75 68 LEU A N 1
ATOM 526 C CA . LEU A 1 68 ? -11.558 5.837 4.792 1.00 97.75 68 LEU A CA 1
ATOM 527 C C . LEU A 1 68 ? -10.202 6.125 5.453 1.00 97.75 68 LEU A C 1
ATOM 529 O O . LEU A 1 68 ? -10.011 5.802 6.628 1.00 97.75 68 LEU A O 1
ATOM 533 N N . LEU A 1 69 ? -9.281 6.784 4.744 1.00 97.81 69 LEU A N 1
ATOM 534 C CA . LEU A 1 69 ? -7.944 7.117 5.255 1.00 97.81 69 LEU A CA 1
ATOM 535 C C . LEU A 1 69 ? -7.982 8.071 6.456 1.00 97.81 69 LEU A C 1
ATOM 537 O O . LEU A 1 69 ? -7.179 7.910 7.377 1.00 97.81 69 LEU A O 1
ATOM 541 N N . LYS A 1 70 ? -8.951 8.997 6.516 1.00 97.62 70 LYS A N 1
ATOM 542 C CA . LYS A 1 70 ? -9.183 9.871 7.688 1.00 97.62 70 LYS A CA 1
ATOM 543 C C . LYS A 1 70 ? -9.393 9.095 8.990 1.00 97.62 70 LYS A C 1
ATOM 545 O O . LYS A 1 70 ? -9.129 9.616 10.067 1.00 97.62 70 LYS A O 1
ATOM 550 N N . ARG A 1 71 ? -9.912 7.869 8.899 1.00 96.50 71 ARG A N 1
ATOM 551 C CA . ARG A 1 71 ? -10.251 7.020 10.049 1.00 96.50 71 ARG A CA 1
ATOM 552 C C . ARG A 1 71 ? -9.190 5.959 10.336 1.00 96.50 71 ARG A C 1
ATOM 554 O O . ARG A 1 71 ? -9.257 5.318 11.383 1.00 96.50 71 ARG A O 1
ATOM 561 N N . ALA A 1 72 ? -8.262 5.735 9.408 1.00 97.75 72 ALA A N 1
ATOM 562 C CA . ALA A 1 72 ? -7.241 4.708 9.542 1.00 97.75 72 ALA A CA 1
ATOM 563 C C . ALA A 1 72 ? -6.309 5.017 10.720 1.00 97.75 72 ALA A C 1
ATOM 565 O O . ALA A 1 72 ? -5.874 6.150 10.909 1.00 97.75 72 ALA A O 1
ATOM 566 N N . THR A 1 73 ? -5.987 3.999 11.511 1.00 97.44 73 THR A N 1
ATOM 567 C CA . THR A 1 73 ? -4.971 4.111 12.566 1.00 97.44 73 THR A CA 1
ATOM 568 C C . THR A 1 73 ? -3.627 3.554 12.116 1.00 97.44 73 THR A C 1
ATOM 570 O O . THR A 1 73 ? -2.583 4.000 12.595 1.00 97.44 73 THR A O 1
ATOM 573 N N . HIS A 1 74 ? -3.657 2.586 11.196 1.00 97.81 74 HIS A N 1
ATOM 574 C CA . HIS A 1 74 ? -2.484 1.938 10.622 1.00 97.81 74 HIS A CA 1
ATOM 575 C C . HIS A 1 74 ? -2.660 1.818 9.113 1.00 97.81 74 HIS A C 1
ATOM 577 O O . HIS A 1 74 ? -3.725 1.419 8.634 1.00 97.81 74 HIS A O 1
ATOM 583 N N . ILE A 1 75 ? -1.601 2.109 8.367 1.00 98.38 75 ILE A N 1
ATOM 584 C CA . ILE A 1 75 ? -1.551 1.945 6.919 1.00 98.38 75 ILE A CA 1
ATOM 585 C C . ILE A 1 75 ? -0.264 1.220 6.550 1.00 98.38 75 ILE A C 1
ATOM 587 O O . ILE A 1 75 ? 0.818 1.642 6.949 1.00 98.38 75 ILE A O 1
ATOM 591 N N . THR A 1 76 ? -0.361 0.156 5.760 1.00 97.88 76 THR A N 1
ATOM 592 C CA . THR A 1 76 ? 0.805 -0.436 5.087 1.00 97.88 76 THR A CA 1
ATOM 593 C C . THR A 1 76 ? 0.770 -0.083 3.610 1.00 97.88 76 THR A C 1
ATOM 595 O O . THR A 1 76 ? -0.301 0.032 3.012 1.00 97.88 76 THR A O 1
ATOM 598 N N . ILE A 1 77 ? 1.946 0.102 3.015 1.00 96.88 77 ILE A N 1
ATOM 599 C CA . ILE A 1 77 ? 2.091 0.417 1.593 1.00 96.88 77 ILE A CA 1
ATOM 600 C C . ILE A 1 77 ? 3.131 -0.528 0.996 1.00 96.88 77 ILE A C 1
ATOM 602 O O . ILE A 1 77 ? 4.279 -0.517 1.433 1.00 96.88 77 ILE A O 1
ATOM 606 N N . THR A 1 78 ? 2.745 -1.315 -0.012 1.00 93.56 78 THR A N 1
ATOM 607 C CA . THR A 1 78 ? 3.676 -2.090 -0.857 1.00 93.56 78 THR A CA 1
ATOM 608 C C . THR A 1 78 ? 3.542 -1.615 -2.306 1.00 93.56 78 THR A C 1
ATOM 610 O O . THR A 1 78 ? 2.483 -1.757 -2.919 1.00 93.56 78 THR A O 1
ATOM 613 N N . ILE A 1 79 ? 4.566 -0.964 -2.865 1.00 93.75 79 ILE A N 1
ATOM 614 C CA . ILE A 1 79 ? 4.475 -0.424 -4.231 1.00 93.75 79 ILE A CA 1
ATOM 615 C C . ILE A 1 79 ? 5.848 -0.236 -4.882 1.00 93.75 79 ILE A C 1
ATOM 617 O O . ILE A 1 79 ? 6.862 -0.134 -4.197 1.00 93.75 79 ILE A O 1
ATOM 621 N N . GLY A 1 80 ? 5.869 -0.177 -6.216 1.00 90.25 80 GLY A N 1
ATOM 622 C CA . GLY A 1 80 ? 7.057 0.096 -7.031 1.00 90.25 80 GLY A CA 1
ATOM 623 C C . GLY A 1 80 ? 7.576 -1.106 -7.823 1.00 90.25 80 GLY A C 1
ATOM 624 O O . GLY A 1 80 ? 8.364 -0.937 -8.750 1.00 90.25 80 GLY A O 1
ATOM 625 N N . ARG A 1 81 ? 7.136 -2.332 -7.499 1.00 90.00 81 ARG A N 1
ATOM 626 C CA . ARG A 1 81 ? 7.640 -3.546 -8.163 1.00 90.00 81 ARG A CA 1
ATOM 627 C C . ARG A 1 81 ? 7.242 -3.549 -9.630 1.00 90.00 81 ARG A C 1
ATOM 629 O O . ARG A 1 81 ? 8.044 -3.869 -10.498 1.00 90.00 81 ARG A O 1
ATOM 636 N N . ILE A 1 82 ? 6.000 -3.159 -9.896 1.00 92.12 82 ILE A N 1
ATOM 637 C CA . ILE A 1 82 ? 5.465 -3.046 -11.250 1.00 92.12 82 ILE A CA 1
ATOM 638 C C . ILE A 1 82 ? 6.175 -1.948 -12.043 1.00 92.12 82 ILE A C 1
ATOM 640 O O . ILE A 1 82 ? 6.452 -2.153 -13.221 1.00 92.12 82 ILE A O 1
ATOM 644 N N . ASP A 1 83 ? 6.511 -0.823 -11.413 1.00 92.50 83 ASP A N 1
ATOM 645 C CA . ASP A 1 83 ? 7.251 0.271 -12.044 1.00 92.50 83 ASP A CA 1
ATOM 646 C C . ASP A 1 83 ? 8.610 -0.220 -12.571 1.00 92.50 83 ASP A C 1
ATOM 648 O O . ASP A 1 83 ? 8.927 -0.023 -13.745 1.00 92.50 83 ASP A O 1
ATOM 652 N N . LEU A 1 84 ? 9.370 -0.951 -11.744 1.00 91.62 84 LEU A N 1
ATOM 653 C CA . LEU A 1 84 ? 10.671 -1.499 -12.143 1.00 91.62 84 LEU A CA 1
ATOM 654 C C . LEU A 1 84 ? 10.561 -2.645 -13.157 1.00 91.62 84 LEU A C 1
ATOM 656 O O . LEU A 1 84 ? 11.335 -2.681 -14.113 1.00 91.62 84 LEU A O 1
ATOM 660 N N . ILE A 1 85 ? 9.601 -3.564 -12.988 1.00 89.75 85 ILE A N 1
ATOM 661 C CA . ILE A 1 85 ? 9.385 -4.670 -13.938 1.00 89.75 85 ILE A CA 1
ATOM 662 C C . ILE A 1 85 ? 9.054 -4.124 -15.328 1.00 89.75 85 ILE A C 1
ATOM 664 O O . ILE A 1 85 ? 9.627 -4.590 -16.309 1.00 89.75 85 ILE A O 1
ATOM 668 N N . ARG A 1 86 ? 8.174 -3.119 -15.425 1.00 90.44 86 ARG A N 1
ATOM 669 C CA . ARG A 1 86 ? 7.816 -2.501 -16.711 1.00 90.44 86 ARG A CA 1
ATOM 670 C C . ARG A 1 86 ? 9.023 -1.830 -17.366 1.00 90.44 86 ARG A C 1
ATOM 672 O O . ARG A 1 86 ? 9.214 -1.986 -18.567 1.00 90.44 86 ARG A O 1
ATOM 679 N N . ALA A 1 87 ? 9.859 -1.128 -16.599 1.00 89.00 87 ALA A N 1
ATOM 680 C CA . ALA A 1 87 ? 11.092 -0.543 -17.127 1.00 89.00 87 ALA A CA 1
ATOM 681 C C . ALA A 1 87 ? 12.043 -1.613 -17.683 1.00 89.00 87 ALA A C 1
ATOM 683 O O . ALA A 1 87 ? 12.528 -1.480 -18.806 1.00 89.00 87 ALA A O 1
ATOM 684 N N . TYR A 1 88 ? 12.249 -2.702 -16.939 1.00 86.75 88 TYR A N 1
ATOM 685 C CA . TYR A 1 88 ? 13.071 -3.824 -17.389 1.00 86.75 88 TYR A CA 1
ATOM 686 C C . TYR A 1 88 ? 12.514 -4.482 -18.663 1.00 86.75 88 TYR A C 1
ATOM 688 O O . TYR A 1 88 ? 13.238 -4.633 -19.642 1.00 86.75 88 TYR A O 1
ATOM 696 N N . GLN A 1 89 ? 11.218 -4.813 -18.689 1.00 86.94 89 GLN A N 1
ATOM 697 C CA . GLN A 1 89 ? 10.558 -5.451 -19.838 1.00 86.94 89 GLN A CA 1
ATOM 698 C C . GLN A 1 89 ? 10.592 -4.59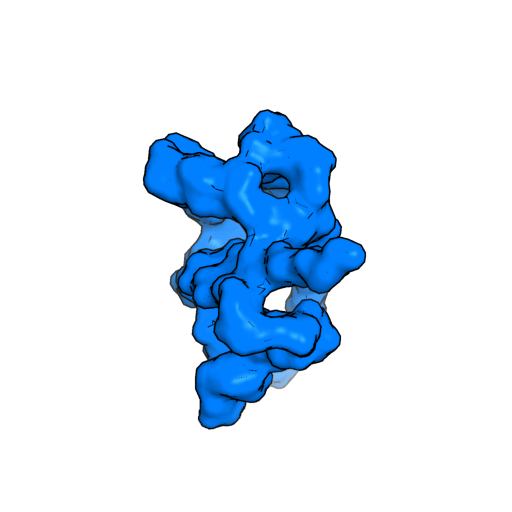0 -21.106 1.00 86.94 89 GLN A C 1
ATOM 700 O O . GLN A 1 89 ? 10.668 -5.124 -22.210 1.00 86.94 89 GLN A O 1
ATOM 705 N N . ASN A 1 90 ? 10.578 -3.265 -20.954 1.00 89.62 90 ASN A N 1
ATOM 706 C CA . ASN A 1 90 ? 10.677 -2.322 -22.065 1.00 89.62 90 ASN A CA 1
ATOM 707 C C . ASN A 1 90 ? 12.122 -2.096 -22.550 1.00 89.62 90 ASN A C 1
ATOM 709 O O . ASN A 1 90 ? 12.337 -1.232 -23.398 1.00 89.62 90 ASN A O 1
ATOM 713 N N . ASN A 1 91 ? 13.107 -2.843 -22.033 1.00 86.62 91 ASN A N 1
ATOM 714 C CA . ASN A 1 91 ? 14.526 -2.734 -22.386 1.00 86.62 91 ASN A CA 1
ATOM 715 C C . ASN A 1 91 ? 15.060 -1.294 -22.301 1.00 86.62 91 ASN A C 1
ATOM 717 O O . ASN A 1 91 ? 15.830 -0.851 -23.158 1.00 86.62 91 ASN A O 1
ATOM 721 N N . VAL A 1 92 ? 14.632 -0.532 -21.286 1.00 86.00 92 VAL A N 1
ATOM 722 C CA . VAL A 1 92 ? 15.109 0.845 -21.127 1.00 86.00 92 VAL A CA 1
ATOM 723 C C . VAL A 1 92 ? 16.613 0.851 -20.856 1.00 86.00 92 VAL A C 1
ATOM 725 O O . VAL A 1 92 ? 17.143 0.005 -20.135 1.00 86.00 92 VAL A O 1
ATOM 728 N N . ASN A 1 93 ? 17.317 1.830 -21.421 1.00 91.25 93 ASN A N 1
ATOM 729 C CA . ASN A 1 93 ? 18.728 2.033 -21.113 1.00 91.25 93 ASN A CA 1
ATOM 730 C C . ASN A 1 93 ? 18.915 2.528 -19.663 1.00 91.25 93 ASN A C 1
ATOM 732 O O . ASN A 1 93 ? 17.953 2.841 -18.957 1.00 91.25 93 ASN A O 1
ATOM 736 N N . LEU A 1 94 ? 20.170 2.650 -19.224 1.00 90.44 94 LEU A N 1
ATOM 737 C CA . LEU A 1 94 ? 20.503 3.106 -17.871 1.00 90.44 94 LEU A CA 1
ATOM 738 C C . LEU A 1 94 ? 19.824 4.438 -17.500 1.00 90.44 94 LEU A C 1
ATOM 740 O O . LEU A 1 94 ? 19.323 4.580 -16.387 1.00 90.44 94 LEU A O 1
ATOM 744 N N . LEU A 1 95 ? 19.762 5.396 -18.430 1.00 93.50 95 LEU A N 1
ATOM 745 C CA . LEU A 1 95 ? 19.116 6.691 -18.192 1.00 93.50 95 LEU A CA 1
ATOM 746 C C . LEU A 1 95 ? 17.600 6.546 -18.000 1.00 93.50 95 LEU A C 1
ATOM 748 O O . LEU A 1 95 ? 17.040 7.152 -17.088 1.00 93.50 95 LEU A O 1
ATOM 752 N N . GLY A 1 96 ? 16.939 5.710 -18.804 1.00 91.81 96 GLY A N 1
ATOM 753 C CA . GLY A 1 96 ? 15.515 5.408 -18.652 1.00 91.81 96 GLY A CA 1
ATOM 754 C C . GLY A 1 96 ? 15.205 4.682 -17.340 1.00 91.81 96 GLY A C 1
ATOM 755 O O . GLY A 1 96 ? 14.201 4.971 -16.685 1.00 91.81 96 GLY A O 1
ATOM 756 N N . TYR A 1 97 ? 16.100 3.800 -16.894 1.00 89.94 97 TYR A N 1
ATOM 757 C CA . TYR A 1 97 ? 15.970 3.137 -15.599 1.00 89.94 97 TYR A CA 1
ATOM 758 C C . TYR A 1 97 ? 16.122 4.126 -14.432 1.00 89.94 97 TYR A C 1
ATOM 760 O O . TYR A 1 97 ? 15.300 4.137 -13.516 1.00 89.94 97 TYR A O 1
ATOM 768 N N . ILE A 1 98 ? 17.114 5.023 -14.494 1.00 91.50 98 ILE A N 1
ATOM 769 C CA . ILE A 1 98 ? 17.289 6.109 -13.514 1.00 91.50 98 ILE A CA 1
ATOM 770 C C . ILE A 1 98 ? 16.046 7.007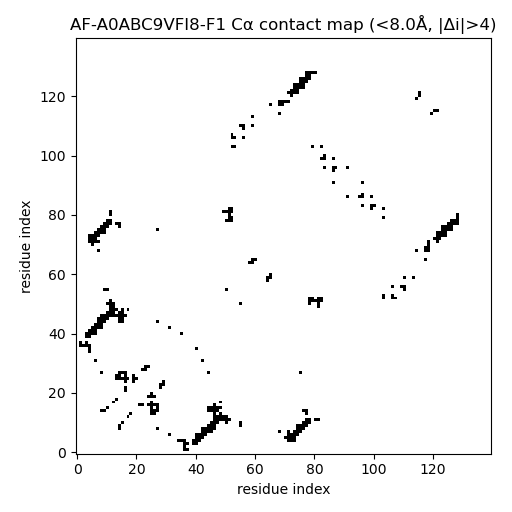 -13.474 1.00 91.50 98 ILE A C 1
ATOM 772 O O . ILE A 1 98 ? 15.557 7.321 -12.389 1.00 91.50 98 ILE A O 1
ATOM 776 N N . SER A 1 99 ? 15.501 7.374 -14.636 1.00 94.69 99 SER A N 1
ATOM 777 C CA . SER A 1 99 ? 14.265 8.158 -14.728 1.00 94.69 99 SER A CA 1
ATOM 778 C C . SER A 1 99 ? 13.082 7.433 -14.076 1.00 94.69 99 SER A C 1
ATOM 780 O O . SER A 1 99 ? 12.355 8.040 -13.294 1.00 94.69 99 SER A O 1
ATOM 782 N N . THR A 1 100 ? 12.951 6.119 -14.282 1.00 92.62 100 THR A N 1
ATOM 783 C CA . THR A 1 100 ? 11.916 5.301 -13.624 1.00 92.62 100 THR A CA 1
ATOM 784 C C . THR A 1 100 ? 12.037 5.357 -12.100 1.00 92.62 100 THR A C 1
ATOM 786 O O . THR A 1 100 ? 11.041 5.560 -11.407 1.00 92.62 100 THR A O 1
ATOM 789 N N . ILE A 1 101 ? 13.253 5.226 -11.557 1.00 92.44 101 ILE A N 1
ATOM 790 C CA . ILE A 1 101 ? 13.495 5.331 -10.108 1.00 92.44 101 ILE A CA 1
ATOM 791 C C . ILE A 1 101 ? 13.126 6.726 -9.592 1.00 92.44 101 ILE A C 1
ATOM 793 O O . ILE A 1 101 ? 12.527 6.848 -8.522 1.00 92.44 101 ILE A O 1
ATOM 797 N N . GLN A 1 102 ? 13.464 7.782 -10.335 1.00 95.44 102 GLN A N 1
ATOM 798 C CA . GLN A 1 102 ? 13.118 9.156 -9.965 1.00 95.44 102 GLN A CA 1
ATOM 799 C C . GLN A 1 102 ? 11.600 9.362 -9.924 1.00 95.44 102 GLN A C 1
ATOM 801 O O . GLN A 1 102 ? 11.095 9.897 -8.937 1.00 95.44 102 GLN A O 1
ATOM 806 N N . THR A 1 103 ? 10.869 8.880 -10.930 1.00 96.12 103 THR A N 1
ATOM 807 C CA . THR A 1 103 ? 9.401 8.925 -10.955 1.00 96.12 103 THR A CA 1
ATOM 808 C C . THR A 1 103 ? 8.792 8.115 -9.813 1.00 96.12 103 THR A C 1
ATOM 810 O O . THR A 1 103 ? 7.908 8.611 -9.118 1.00 96.12 103 THR A O 1
ATOM 813 N N . LEU A 1 104 ? 9.296 6.907 -9.544 1.00 94.56 104 LEU A N 1
ATOM 814 C CA . LEU A 1 104 ? 8.851 6.098 -8.406 1.00 94.56 104 LEU A CA 1
ATOM 815 C C . LEU A 1 104 ? 9.052 6.844 -7.079 1.00 94.56 104 LEU A C 1
ATOM 817 O O . LEU A 1 104 ? 8.146 6.881 -6.247 1.00 94.56 104 LEU A O 1
ATOM 821 N N . LYS A 1 105 ? 10.216 7.475 -6.888 1.00 94.81 105 LYS A N 1
ATOM 822 C CA . LYS A 1 105 ? 10.505 8.282 -5.696 1.00 94.81 105 LYS A CA 1
ATOM 823 C C . LYS A 1 105 ? 9.521 9.445 -5.556 1.00 94.81 105 LYS A C 1
ATOM 825 O O . LYS A 1 105 ? 8.990 9.643 -4.469 1.00 94.81 105 LYS A O 1
ATOM 830 N N . GLN A 1 106 ? 9.259 10.181 -6.636 1.00 97.50 106 GLN A N 1
ATOM 831 C CA . GLN A 1 106 ? 8.293 11.285 -6.640 1.00 97.50 106 GLN A CA 1
ATOM 832 C C . GLN A 1 106 ? 6.885 10.802 -6.281 1.00 97.50 106 GLN A C 1
ATOM 834 O O . GLN A 1 106 ? 6.252 11.363 -5.388 1.00 97.50 106 GLN A O 1
ATOM 839 N N . ASN A 1 107 ? 6.420 9.716 -6.902 1.00 96.88 107 ASN A N 1
ATOM 840 C CA . ASN A 1 107 ? 5.110 9.140 -6.610 1.00 96.88 107 ASN A CA 1
ATOM 841 C C . ASN A 1 107 ? 5.000 8.693 -5.151 1.00 96.88 107 ASN A C 1
ATOM 843 O O . ASN A 1 107 ? 3.999 8.985 -4.505 1.00 96.88 107 ASN A O 1
ATOM 847 N N . LEU A 1 108 ? 6.029 8.040 -4.601 1.00 95.81 108 LEU A N 1
ATOM 848 C CA . LEU A 1 108 ? 6.070 7.667 -3.185 1.00 95.81 108 LEU A CA 1
ATOM 849 C C . LEU A 1 108 ? 5.990 8.889 -2.267 1.00 95.81 108 LEU A C 1
ATOM 851 O O . LEU A 1 108 ? 5.234 8.867 -1.299 1.00 95.81 108 LEU A O 1
ATOM 855 N N . THR A 1 109 ? 6.722 9.961 -2.577 1.00 96.62 109 THR A N 1
ATOM 856 C CA . THR A 1 109 ? 6.634 11.219 -1.825 1.00 96.62 109 THR A CA 1
ATOM 857 C C . THR A 1 109 ? 5.212 11.778 -1.850 1.00 96.62 109 THR A C 1
ATOM 859 O O . THR A 1 109 ? 4.687 12.112 -0.791 1.00 96.62 109 THR A O 1
ATOM 862 N N . HIS A 1 110 ? 4.556 11.818 -3.012 1.00 97.94 110 HIS A N 1
ATOM 863 C CA . HIS A 1 110 ? 3.176 12.298 -3.121 1.00 97.94 110 HIS A CA 1
ATOM 864 C C . HIS A 1 110 ? 2.161 11.385 -2.426 1.00 97.94 110 HIS A C 1
ATOM 866 O O . HIS A 1 110 ? 1.250 11.879 -1.772 1.00 97.94 110 HIS A O 1
ATOM 872 N N . ILE A 1 111 ? 2.329 10.064 -2.508 1.00 97.50 111 ILE A N 1
ATOM 873 C CA . ILE A 1 111 ? 1.489 9.089 -1.800 1.00 97.50 111 ILE A CA 1
ATOM 874 C C . ILE A 1 111 ? 1.562 9.325 -0.291 1.00 97.50 111 ILE A C 1
ATOM 876 O O . ILE A 1 111 ? 0.528 9.455 0.363 1.00 97.50 111 ILE A O 1
ATOM 880 N N . LEU A 1 112 ? 2.778 9.396 0.261 1.00 97.00 112 LEU A N 1
ATOM 881 C CA . LEU A 1 112 ? 2.980 9.628 1.689 1.00 97.00 112 LEU A CA 1
ATOM 882 C C . LEU A 1 112 ? 2.406 10.982 2.101 1.00 97.00 112 LEU A C 1
ATOM 884 O O . LEU A 1 112 ? 1.668 11.045 3.078 1.00 97.00 112 LEU A O 1
ATOM 888 N N . HIS A 1 113 ? 2.673 12.029 1.319 1.00 97.56 113 HIS A N 1
ATOM 889 C CA . HIS A 1 113 ? 2.139 13.361 1.562 1.00 97.56 113 HIS A CA 1
ATOM 890 C C . HIS A 1 113 ? 0.606 13.359 1.608 1.00 97.56 113 HIS A C 1
ATOM 892 O O . HIS A 1 113 ? 0.047 13.705 2.645 1.00 97.56 113 HIS A O 1
ATOM 898 N N . ASN A 1 114 ? -0.068 12.841 0.574 1.00 97.25 114 ASN A N 1
ATOM 899 C CA . ASN A 1 114 ? -1.532 12.758 0.511 1.00 97.25 114 ASN A CA 1
ATOM 900 C C . ASN A 1 114 ? -2.134 12.037 1.726 1.00 97.25 114 ASN A C 1
ATOM 902 O O . ASN A 1 114 ? -3.163 12.465 2.256 1.00 97.25 114 ASN A O 1
ATOM 906 N N . ILE A 1 115 ? -1.510 10.942 2.174 1.00 97.81 115 ILE A N 1
ATOM 907 C CA . ILE A 1 115 ? -1.971 10.189 3.346 1.00 97.81 115 ILE A CA 1
ATOM 908 C C . ILE A 1 115 ? -1.763 11.011 4.621 1.00 97.81 115 ILE A C 1
ATOM 910 O O . ILE A 1 115 ? -2.703 11.149 5.399 1.00 97.81 115 ILE A O 1
ATOM 914 N N . THR A 1 116 ? -0.575 11.588 4.821 1.00 96.94 116 THR A N 1
ATOM 915 C CA . THR A 1 116 ? -0.263 12.390 6.017 1.00 96.94 116 THR A CA 1
ATOM 916 C C . THR A 1 116 ? -1.090 13.671 6.113 1.00 96.94 116 THR A C 1
ATOM 918 O O . THR A 1 116 ? -1.510 14.033 7.206 1.00 96.94 116 THR A O 1
ATOM 921 N N . GLU A 1 117 ? -1.396 14.328 4.991 1.00 97.19 117 GLU A N 1
ATOM 922 C CA . GLU A 1 117 ? -2.304 15.480 4.962 1.00 97.19 117 GLU A CA 1
ATOM 923 C C . GLU A 1 117 ? -3.747 15.075 5.264 1.00 97.19 117 GLU A C 1
ATOM 925 O O . GLU A 1 117 ? -4.477 15.790 5.947 1.00 97.19 117 GLU A O 1
ATOM 930 N N . THR A 1 118 ? -4.173 13.915 4.761 1.00 97.44 118 THR A N 1
ATOM 931 C CA . THR A 1 118 ? -5.527 13.405 5.003 1.00 97.44 118 THR A CA 1
ATOM 932 C C . THR A 1 118 ? -5.701 12.939 6.451 1.00 97.44 118 THR A C 1
ATOM 934 O O . THR A 1 118 ? -6.787 13.086 7.013 1.00 97.44 118 THR A O 1
ATOM 937 N N . ASN A 1 119 ? -4.652 12.387 7.062 1.00 97.62 119 ASN A N 1
ATOM 938 C CA . ASN A 1 119 ? -4.655 11.928 8.444 1.00 97.62 119 ASN A CA 1
ATOM 939 C C . ASN A 1 119 ? -3.240 11.996 9.055 1.00 97.62 119 ASN A C 1
ATOM 941 O O . ASN A 1 119 ? -2.459 11.055 8.894 1.00 97.62 119 ASN A O 1
ATOM 945 N N . PRO A 1 120 ? -2.906 13.055 9.812 1.00 96.50 120 PRO A N 1
ATOM 946 C CA . PRO A 1 120 ? -1.575 13.211 10.402 1.00 96.50 120 PRO A CA 1
ATOM 947 C C . PRO A 1 120 ? -1.299 12.255 11.573 1.00 96.50 120 PRO A C 1
ATOM 949 O O . PRO A 1 120 ? -0.153 12.123 11.992 1.00 96.50 120 PRO A O 1
ATOM 952 N N . ASN A 1 121 ? -2.326 11.581 12.105 1.00 95.38 121 ASN A N 1
ATOM 953 C CA . ASN A 1 121 ? -2.215 10.713 13.281 1.00 95.38 121 ASN A CA 1
ATOM 954 C C . ASN A 1 121 ? -2.080 9.220 12.928 1.00 95.38 121 ASN A C 1
ATOM 956 O O . ASN A 1 121 ? -1.992 8.383 13.827 1.00 95.38 121 ASN A O 1
ATOM 960 N N . THR A 1 122 ? -2.109 8.859 11.641 1.00 96.75 122 THR A N 1
ATOM 961 C CA . THR A 1 122 ? -1.996 7.458 11.214 1.00 96.75 122 THR A CA 1
ATOM 962 C C . THR A 1 122 ? -0.549 6.969 11.255 1.00 96.75 122 THR A C 1
ATOM 964 O O . THR A 1 122 ? 0.377 7.668 10.846 1.00 96.75 122 THR A O 1
ATOM 967 N N . HIS A 1 123 ? -0.346 5.718 11.664 1.00 96.50 123 HIS A N 1
ATOM 968 C CA . HIS A 1 123 ? 0.953 5.057 11.555 1.00 96.50 123 HIS A CA 1
ATOM 969 C C . HIS A 1 123 ? 1.117 4.490 10.144 1.00 96.50 123 HIS A C 1
ATOM 971 O O . HIS A 1 123 ? 0.301 3.674 9.712 1.00 96.50 123 HIS A O 1
ATOM 977 N N . ILE A 1 124 ? 2.159 4.908 9.423 1.00 96.50 124 ILE A N 1
ATOM 978 C CA . ILE A 1 124 ? 2.431 4.451 8.054 1.00 96.50 124 ILE A CA 1
ATOM 979 C C . ILE A 1 124 ? 3.648 3.525 8.048 1.00 96.50 124 ILE A C 1
ATOM 981 O O . ILE A 1 124 ? 4.734 3.903 8.482 1.00 96.50 124 ILE A O 1
ATOM 985 N N . PHE A 1 125 ? 3.474 2.332 7.489 1.00 95.25 125 PHE A N 1
ATOM 986 C CA . PHE A 1 125 ? 4.522 1.345 7.262 1.00 95.25 125 PHE A CA 1
ATOM 987 C C . PHE A 1 125 ? 4.752 1.208 5.759 1.00 95.25 125 PHE A C 1
ATOM 989 O O . PHE A 1 125 ? 3.997 0.532 5.054 1.00 95.25 125 PHE A O 1
ATOM 996 N N . LEU A 1 126 ? 5.799 1.859 5.257 1.00 91.94 126 LEU A N 1
ATOM 997 C CA . LEU A 1 126 ? 6.235 1.674 3.879 1.00 91.94 126 LEU A CA 1
ATOM 998 C C . LEU A 1 126 ? 7.087 0.409 3.791 1.00 91.94 126 LEU A C 1
ATOM 1000 O O . LEU A 1 126 ? 8.187 0.349 4.339 1.00 91.94 126 LEU A O 1
ATOM 1004 N N . MET A 1 127 ? 6.583 -0.598 3.089 1.00 84.06 127 MET A N 1
ATOM 1005 C CA . MET A 1 127 ? 7.327 -1.815 2.805 1.00 84.06 127 MET A CA 1
ATOM 1006 C C . MET A 1 127 ? 8.002 -1.675 1.451 1.00 84.06 127 MET A C 1
ATOM 1008 O O . MET A 1 127 ? 7.349 -1.501 0.421 1.00 84.06 127 MET A O 1
ATOM 1012 N N . GLY A 1 128 ? 9.332 -1.706 1.487 1.00 69.31 128 GLY A N 1
ATOM 1013 C CA . GLY A 1 128 ? 10.160 -1.619 0.297 1.00 69.31 128 GLY A CA 1
ATOM 1014 C C . GLY A 1 128 ? 9.941 -2.792 -0.654 1.00 69.31 128 GLY A C 1
ATOM 1015 O O . GLY A 1 128 ? 9.295 -3.793 -0.339 1.00 69.31 128 GLY A O 1
ATOM 1016 N N . LEU A 1 129 ? 10.529 -2.656 -1.836 1.00 60.50 129 LEU A N 1
ATOM 1017 C CA . LEU A 1 129 ? 10.539 -3.702 -2.841 1.00 60.50 129 LEU A CA 1
ATOM 1018 C C . LEU A 1 129 ? 11.231 -4.934 -2.277 1.00 60.50 129 LEU A C 1
ATOM 1020 O O . LEU A 1 129 ? 12.440 -4.932 -2.048 1.00 60.50 129 LEU A O 1
ATOM 1024 N N . TYR A 1 130 ? 10.448 -5.990 -2.073 1.00 51.78 130 TYR A N 1
ATOM 1025 C CA . TYR A 1 130 ? 10.997 -7.326 -1.957 1.00 51.78 130 TYR A CA 1
ATOM 1026 C C . TYR A 1 130 ? 11.821 -7.584 -3.221 1.00 51.78 130 TYR A C 1
ATOM 1028 O O . TYR A 1 130 ? 11.275 -7.593 -4.325 1.00 51.78 130 TYR A O 1
ATOM 1036 N N . ASN A 1 131 ? 13.136 -7.720 -3.053 1.00 46.59 131 ASN A N 1
ATOM 1037 C CA . ASN A 1 131 ? 14.038 -8.171 -4.101 1.00 46.59 131 ASN A CA 1
ATOM 1038 C C . ASN A 1 131 ? 13.632 -9.613 -4.453 1.00 46.59 131 ASN A C 1
ATOM 1040 O O . ASN A 1 131 ? 13.813 -10.483 -3.601 1.00 46.59 131 ASN A O 1
ATOM 1044 N N . PRO A 1 132 ? 13.060 -9.890 -5.641 1.00 41.72 132 PRO A N 1
ATOM 1045 C CA . PRO A 1 132 ? 12.438 -11.182 -5.942 1.00 41.72 132 PRO A CA 1
ATOM 1046 C C . PRO A 1 132 ? 13.427 -12.354 -6.103 1.00 41.72 132 PRO A C 1
ATOM 1048 O O . PRO A 1 132 ? 13.028 -13.425 -6.545 1.00 41.72 132 PRO A O 1
ATOM 1051 N N . GLY A 1 133 ? 14.694 -12.189 -5.718 1.00 46.97 133 GLY A N 1
ATOM 1052 C CA . GLY A 1 133 ? 15.745 -13.175 -5.945 1.00 46.97 133 GLY A CA 1
ATOM 1053 C C . GLY A 1 133 ? 16.414 -12.996 -7.306 1.00 46.97 133 GLY A C 1
ATOM 1054 O O . GLY A 1 133 ? 16.076 -12.095 -8.074 1.00 46.97 133 GLY A O 1
ATOM 1055 N N . THR A 1 134 ? 17.440 -13.806 -7.557 1.00 40.44 134 THR A N 1
ATOM 1056 C CA . THR A 1 134 ? 18.336 -13.681 -8.712 1.00 40.44 134 THR A CA 1
ATOM 1057 C C . THR A 1 134 ? 17.604 -13.835 -10.057 1.00 40.44 134 THR A C 1
ATOM 1059 O O . THR A 1 134 ? 16.549 -14.471 -10.113 1.00 40.44 134 THR A O 1
ATOM 1062 N N . PRO A 1 135 ? 18.176 -13.306 -11.162 1.00 50.62 135 PRO A N 1
ATOM 1063 C CA . PRO A 1 135 ? 17.613 -13.401 -12.519 1.00 50.62 135 PRO A CA 1
ATOM 1064 C C . PRO A 1 135 ? 17.274 -14.823 -12.999 1.00 50.62 135 PRO A C 1
ATOM 1066 O O . PRO A 1 135 ? 16.550 -14.986 -13.977 1.00 50.62 135 PRO A O 1
ATOM 1069 N N . ASP A 1 136 ? 17.788 -15.847 -12.316 1.00 50.72 136 ASP A N 1
ATOM 1070 C CA . ASP A 1 136 ? 17.678 -17.254 -12.702 1.00 50.72 136 ASP A CA 1
ATOM 1071 C C . ASP A 1 136 ? 16.382 -17.927 -12.243 1.00 50.72 136 ASP A C 1
ATOM 1073 O O . ASP A 1 136 ? 16.138 -19.089 -12.584 1.00 50.72 136 ASP A O 1
ATOM 1077 N N . HIS A 1 137 ? 15.516 -17.221 -11.510 1.00 44.88 137 HIS A N 1
ATOM 1078 C CA . HIS A 1 137 ? 14.178 -17.728 -11.244 1.00 44.88 137 HIS A CA 1
ATOM 1079 C C . HIS A 1 137 ? 13.334 -17.597 -12.515 1.00 44.88 137 HIS A C 1
ATOM 1081 O O . HIS A 1 137 ? 12.559 -16.658 -12.700 1.00 44.88 137 HIS A O 1
ATOM 1087 N N . LYS A 1 138 ? 13.493 -18.570 -13.420 1.00 36.94 138 LYS A N 1
ATOM 1088 C CA . LYS A 1 138 ? 12.496 -18.844 -14.452 1.00 36.94 138 LYS A CA 1
ATOM 1089 C C . LYS A 1 138 ? 11.151 -18.929 -13.743 1.00 36.94 138 LYS A C 1
ATOM 1091 O O . LYS A 1 138 ? 10.955 -19.783 -12.881 1.00 36.94 138 LYS A O 1
ATOM 1096 N N . LEU A 1 139 ? 10.260 -18.012 -14.099 1.00 39.75 139 LEU A N 1
ATOM 1097 C CA . LEU A 1 139 ? 8.836 -18.144 -13.846 1.00 39.75 139 LEU A CA 1
ATOM 1098 C C . LEU A 1 139 ? 8.372 -19.329 -14.701 1.00 39.75 139 LEU A C 1
ATOM 1100 O O . L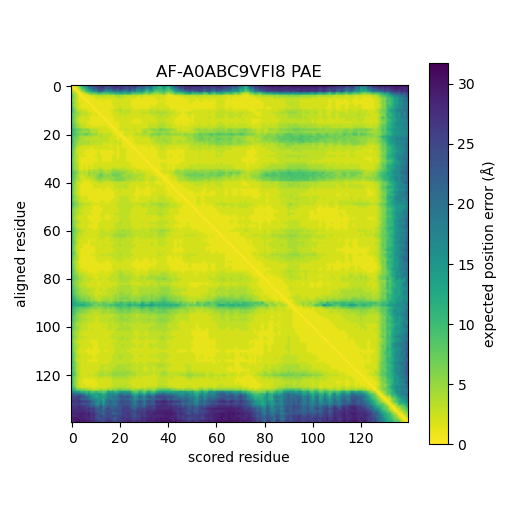EU A 1 139 ? 8.004 -19.153 -15.861 1.00 39.75 139 LEU A O 1
ATOM 1104 N N . SER A 1 140 ? 8.553 -20.537 -14.172 1.00 38.97 140 SER A N 1
ATOM 1105 C CA . SER A 1 140 ? 7.958 -21.770 -14.683 1.00 38.97 140 SER A CA 1
ATOM 1106 C C . SER A 1 140 ? 6.559 -21.927 -14.120 1.00 38.97 140 SER A C 1
ATOM 1108 O O . SER A 1 140 ? 6.451 -21.802 -12.877 1.00 38.97 140 SER A O 1
#

Secondary structure (DSSP, 8-state):
-----EEEEEESHHHHTTT-SSSTTSHHHHHHHHH--STT-EEEEEE-TT--HHHHHHHTT-HHHHHHHTT-SEEEEE-SHHHHHHHHHTT--HHHHHHHHHHHHHHHHHHHHHHHHH-TT-EEEEE-------TT----

Nearest PDB structures (foldseek):
  8ik1-assembly1_A  TM=8.517E-01  e=3.669E-09  Geobacillus sp. PA-3
  7e16-assembly2_B  TM=8.729E-01  e=8.731E-09  Geobacillus thermodenitrificans
  8ik1-assembly2_B  TM=8.603E-01  e=1.190E-08  Geobacillus sp. PA-3
  6nkd-assembly1_A  TM=8.400E-01  e=2.324E-07  metagenome
  7c23-assembly1_B  TM=7.128E-01  e=2.704E-04  Croceicoccus marinus

Radius of gyration: 16.19 Å; Cα contacts (8 Å, |Δi|>4): 208; chains: 1; bounding box: 35×37×49 Å

Foldseek 3Di:
DPPAAAEEEEEEVLLVQPPAPDPCRRPQNVVCVVPHDDPRHHYDGHYYHLDALVNSLVVLVDPVNLVSLLPHQEYEYDHHPNLQVVCVVVVHDPVSNVVSVVVSVVSVVSNVVSSCVSHVNHHYHYDYDDPPDDPPPPPD